Protein AF-A0AAN0ILG2-F1 (afdb_monomer)

pLDDT: mean 87.05, std 9.84, range [34.62, 95.88]

Solvent-accessible surface area (backbone atoms only — not comparable to full-atom values): 8616 Å² total; per-residue (Å²): 133,91,57,87,89,54,79,92,74,88,82,88,89,62,98,54,62,71,70,44,75,45,80,42,75,78,46,103,83,40,38,33,36,43,36,30,34,73,88,74,50,78,44,79,44,78,53,55,63,81,79,73,47,84,57,92,61,46,68,59,54,51,48,56,46,50,56,52,49,52,52,50,49,53,51,52,52,52,52,50,52,50,50,52,50,53,48,51,54,50,52,50,53,50,50,51,52,51,51,51,55,53,50,52,52,52,54,50,52,51,48,56,52,50,54,49,52,53,52,54,51,54,52,48,53,53,52,53,52,52,51,34,40,74,72,67,78,39,80,82,80,79,89,128

Mean predicted aligned error: 13.74 Å

Secondary structure (DSSP, 8-state):
---TTS-S------SSPEEEEEEEEEETTEEEEEEEETTSPEEEEEEPHHHHSPPTTHHHHHHHHHHHHHHHHHHHHHHHHHHHHHHHHHHHHHHHHHHHHHHHHHHHHHHHHHHHHHHHHHHHHHHHHHHHHHTTSS------

Radius of gyration: 45.45 Å; Cα contacts (8 Å, |Δi|>4): 76; chains: 1; bounding box: 81×40×115 Å

Structure (mmCIF, N/CA/C/O backbone):
data_AF-A0AAN0ILG2-F1
#
_entry.id   AF-A0AAN0ILG2-F1
#
loop_
_atom_site.group_PDB
_atom_site.id
_atom_site.type_symbol
_atom_site.label_atom_id
_atom_site.label_alt_id
_atom_site.label_comp_id
_atom_site.label_asym_id
_atom_site.label_entity_id
_atom_site.label_seq_id
_atom_site.pdbx_PDB_ins_code
_atom_site.Cartn_x
_atom_site.Cartn_y
_atom_site.Cartn_z
_atom_site.occupancy
_atom_site.B_iso_or_equiv
_atom_site.auth_seq_id
_atom_site.auth_comp_id
_atom_site.auth_asym_id
_atom_site.auth_atom_id
_atom_site.pdbx_PDB_model_num
ATOM 1 N N . MET A 1 1 ? -11.350 -0.992 -9.581 1.00 54.88 1 MET A N 1
ATOM 2 C CA . MET A 1 1 ? -10.191 -1.673 -8.971 1.00 54.88 1 MET A CA 1
ATOM 3 C C . MET A 1 1 ? -8.956 -1.146 -9.670 1.00 54.88 1 MET A C 1
ATOM 5 O O . MET A 1 1 ? -8.872 -1.306 -10.882 1.00 54.88 1 MET A O 1
ATOM 9 N N . ASP A 1 2 ? -8.090 -0.449 -8.941 1.00 70.50 2 ASP A N 1
ATOM 10 C CA . ASP A 1 2 ? -6.834 0.080 -9.474 1.00 70.50 2 ASP A CA 1
ATOM 11 C C . ASP A 1 2 ? -5.859 -1.067 -9.816 1.00 70.50 2 ASP A C 1
ATOM 13 O O . ASP A 1 2 ? -5.790 -2.067 -9.100 1.00 70.50 2 ASP A O 1
ATOM 17 N N . ARG A 1 3 ? -5.157 -0.946 -10.948 1.00 79.19 3 ARG A N 1
ATOM 18 C CA . ARG A 1 3 ? -4.185 -1.923 -11.473 1.00 79.19 3 ARG A CA 1
ATOM 19 C C . ARG A 1 3 ? -2.833 -1.276 -11.788 1.00 79.19 3 ARG A C 1
ATOM 21 O O . ARG A 1 3 ? -2.062 -1.843 -12.549 1.00 79.19 3 ARG A O 1
ATOM 28 N N . SER A 1 4 ? -2.540 -0.123 -11.191 1.00 79.50 4 SER A N 1
ATOM 29 C CA . SER A 1 4 ? -1.262 0.597 -11.305 1.00 79.50 4 SER A CA 1
ATOM 30 C C . SER A 1 4 ? -0.014 -0.269 -11.047 1.00 79.50 4 SER A C 1
ATOM 32 O O . SER A 1 4 ? 1.036 -0.022 -11.626 1.00 79.50 4 SER A O 1
ATOM 34 N N . HIS A 1 5 ? -0.133 -1.318 -10.228 1.00 83.56 5 HIS A N 1
ATOM 35 C CA . HIS A 1 5 ? 0.940 -2.270 -9.910 1.00 83.56 5 HIS A CA 1
ATOM 36 C C . HIS A 1 5 ? 1.191 -3.343 -10.988 1.00 83.56 5 HIS A C 1
ATOM 38 O O . HIS A 1 5 ? 2.160 -4.095 -10.893 1.00 83.56 5 HIS A O 1
ATOM 44 N N . VAL A 1 6 ? 0.299 -3.480 -11.970 1.00 89.31 6 VAL A N 1
ATOM 45 C CA . VAL A 1 6 ? 0.390 -4.509 -13.013 1.00 89.31 6 VAL A CA 1
ATOM 46 C C . VAL A 1 6 ? 1.248 -3.975 -14.164 1.00 89.31 6 VAL A C 1
ATOM 48 O O . VAL A 1 6 ? 1.061 -2.823 -14.560 1.00 89.31 6 VAL A O 1
ATOM 51 N N . PRO A 1 7 ? 2.162 -4.780 -14.744 1.00 88.19 7 PRO A N 1
ATOM 52 C CA . PRO A 1 7 ? 2.926 -4.341 -15.905 1.00 88.19 7 PRO A CA 1
ATOM 53 C C . PRO A 1 7 ? 1.990 -3.986 -17.063 1.00 88.19 7 PRO A C 1
ATOM 55 O O . PRO A 1 7 ? 1.079 -4.744 -17.398 1.00 88.19 7 PRO A O 1
ATOM 58 N N . SER A 1 8 ? 2.238 -2.842 -17.701 1.00 83.56 8 SER A N 1
ATOM 59 C CA . SER A 1 8 ? 1.482 -2.404 -18.880 1.00 83.56 8 SER A CA 1
ATOM 60 C C . SER A 1 8 ? 1.783 -3.265 -20.111 1.00 83.56 8 SER A C 1
ATOM 62 O O . SER A 1 8 ? 0.896 -3.505 -20.929 1.00 83.56 8 SER A O 1
ATOM 64 N N . LEU A 1 9 ? 3.020 -3.758 -20.222 1.00 87.94 9 LEU A N 1
ATOM 65 C CA . LEU A 1 9 ? 3.486 -4.653 -21.274 1.00 87.94 9 LEU A CA 1
ATOM 66 C C . LEU A 1 9 ? 4.486 -5.657 -20.694 1.00 87.94 9 LEU A C 1
ATOM 68 O O . LEU A 1 9 ? 5.414 -5.279 -19.981 1.00 87.94 9 LEU A O 1
ATOM 72 N N . ALA A 1 10 ? 4.318 -6.929 -21.042 1.00 91.50 10 ALA A N 1
ATOM 73 C CA . ALA A 1 10 ? 5.274 -7.984 -20.740 1.00 91.50 10 ALA A CA 1
ATOM 74 C C . ALA A 1 10 ? 5.725 -8.638 -22.050 1.00 91.50 10 ALA A C 1
ATOM 76 O O . ALA A 1 10 ? 4.896 -9.094 -22.838 1.00 91.50 10 ALA A O 1
ATOM 77 N N . GLN A 1 11 ? 7.037 -8.681 -22.279 1.00 90.50 11 GLN A N 1
ATOM 78 C CA . GLN A 1 11 ? 7.643 -9.310 -23.447 1.00 90.50 11 GLN A CA 1
ATOM 79 C C . GLN A 1 11 ? 8.813 -10.187 -23.005 1.00 90.50 11 GLN A C 1
ATOM 81 O O . GLN A 1 11 ? 9.695 -9.740 -22.275 1.00 90.50 11 GLN A O 1
ATOM 86 N N . ASN A 1 12 ? 8.834 -11.428 -23.488 1.00 92.44 12 ASN A N 1
ATOM 87 C CA . ASN A 1 12 ? 9.961 -12.332 -23.291 1.00 92.44 12 ASN A CA 1
ATOM 88 C C . ASN A 1 12 ? 11.029 -12.060 -24.355 1.00 92.44 12 ASN A C 1
ATOM 90 O O 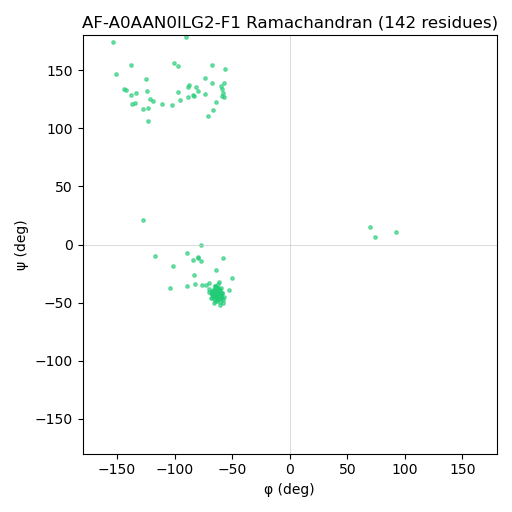. ASN A 1 12 ? 10.722 -12.028 -25.546 1.00 92.44 12 ASN A O 1
ATOM 94 N N . ILE A 1 13 ? 12.273 -11.865 -23.916 1.00 91.12 13 ILE A N 1
ATOM 95 C CA . ILE A 1 13 ? 13.415 -11.527 -24.785 1.00 91.12 13 ILE A CA 1
ATOM 96 C C . ILE A 1 13 ? 14.324 -12.743 -25.005 1.00 91.12 13 ILE A C 1
ATOM 98 O O . ILE A 1 13 ? 14.820 -12.952 -26.107 1.00 91.12 13 ILE A O 1
ATOM 102 N N . SER A 1 14 ? 14.513 -13.561 -23.970 1.00 91.75 14 SER A N 1
ATOM 103 C CA . SER A 1 14 ? 15.307 -14.789 -24.010 1.00 91.75 14 SER A CA 1
ATOM 104 C C . SER A 1 14 ? 14.583 -15.897 -23.248 1.00 91.75 14 SER A C 1
ATOM 106 O O . SER A 1 14 ? 13.771 -15.623 -22.362 1.00 91.75 14 SER A O 1
ATOM 108 N N . SER A 1 15 ? 14.864 -17.153 -23.597 1.00 92.44 15 SER A N 1
ATOM 109 C CA . SER A 1 15 ? 14.443 -18.322 -22.815 1.00 92.44 15 SER A CA 1
ATOM 110 C C . SER A 1 15 ? 15.311 -18.538 -21.573 1.00 92.44 15 SER A C 1
ATOM 112 O O . SER A 1 15 ? 14.949 -19.328 -20.704 1.00 92.44 15 SER A O 1
ATOM 114 N N . LEU A 1 16 ? 16.469 -17.876 -21.510 1.00 94.12 16 LEU A N 1
ATOM 115 C CA . LEU A 1 16 ? 17.398 -17.924 -20.388 1.00 94.12 16 LEU A CA 1
ATOM 116 C C . LEU A 1 16 ? 17.252 -16.679 -19.500 1.00 94.12 16 LEU A C 1
ATOM 118 O O . LEU A 1 16 ? 16.803 -15.633 -19.978 1.00 94.12 16 LEU A O 1
ATOM 122 N N . PRO A 1 17 ? 17.644 -16.761 -18.215 1.00 94.75 17 PRO A N 1
ATOM 123 C CA . PRO A 1 17 ? 17.649 -15.607 -17.326 1.00 94.75 17 PRO A CA 1
ATOM 124 C C . PRO A 1 17 ? 18.512 -14.467 -17.871 1.00 94.75 17 PRO A C 1
ATOM 126 O O . PRO A 1 17 ? 19.615 -14.690 -18.375 1.00 94.75 17 PRO A O 1
ATOM 129 N N . LEU A 1 18 ? 18.018 -13.237 -17.731 1.00 94.62 18 LEU A N 1
ATOM 130 C CA . LEU A 1 18 ? 18.777 -12.040 -18.078 1.00 94.62 18 LEU A CA 1
ATOM 131 C C . LEU A 1 18 ? 19.768 -11.708 -16.959 1.00 94.62 18 LEU A C 1
ATOM 133 O O . LEU A 1 18 ? 19.404 -11.688 -15.784 1.00 94.62 18 LEU A O 1
ATOM 137 N N . SER A 1 19 ? 21.017 -11.451 -17.334 1.00 94.75 19 SER A N 1
ATOM 138 C CA . SER A 1 19 ? 22.095 -11.053 -16.427 1.00 94.75 19 SER A CA 1
ATOM 139 C C . SER A 1 19 ? 22.167 -9.535 -16.260 1.00 94.75 19 SER A C 1
ATOM 141 O O . SER A 1 19 ? 22.443 -9.047 -15.164 1.00 94.75 19 SER A O 1
ATOM 143 N N . TYR A 1 20 ? 21.896 -8.777 -17.327 1.00 93.62 20 TYR A N 1
ATOM 144 C CA . TYR A 1 20 ? 21.973 -7.319 -17.306 1.00 93.62 20 TYR A CA 1
ATOM 145 C C . TYR A 1 20 ? 21.006 -6.680 -18.301 1.00 93.62 20 TYR A C 1
ATOM 147 O O . TYR A 1 20 ? 20.758 -7.238 -19.369 1.00 93.62 20 TYR A O 1
ATOM 155 N N . ILE A 1 21 ? 20.467 -5.507 -17.963 1.00 94.94 21 ILE A N 1
ATOM 156 C CA . ILE A 1 21 ? 19.547 -4.740 -18.812 1.00 94.94 21 ILE A CA 1
ATOM 157 C C . ILE A 1 21 ? 19.936 -3.263 -18.738 1.00 94.94 21 ILE A C 1
ATOM 159 O O . ILE A 1 21 ? 20.049 -2.712 -17.644 1.00 94.94 21 ILE A O 1
ATOM 163 N N . VAL A 1 22 ? 20.117 -2.618 -19.892 1.00 94.56 22 VAL A N 1
ATOM 164 C CA . VAL A 1 22 ? 20.482 -1.198 -19.996 1.00 94.56 22 VAL A CA 1
ATOM 165 C C . VAL A 1 22 ? 19.672 -0.510 -21.090 1.00 94.56 22 VAL A C 1
ATOM 167 O O . VAL A 1 22 ? 19.790 -0.889 -22.259 1.00 94.56 22 VAL A O 1
ATOM 170 N N . PRO A 1 23 ? 18.893 0.531 -20.758 1.00 92.69 23 PRO A N 1
ATOM 171 C CA . PRO A 1 23 ? 18.370 1.444 -21.760 1.00 92.69 23 PRO A CA 1
ATOM 172 C C . PRO A 1 23 ? 19.500 2.348 -22.278 1.00 92.69 23 PRO A C 1
ATOM 174 O O . PRO A 1 23 ? 20.232 2.961 -21.502 1.00 92.69 23 PRO A O 1
ATOM 177 N N . TRP A 1 24 ? 19.637 2.442 -23.596 1.00 91.62 24 TRP A N 1
ATOM 178 C CA . TRP A 1 24 ? 20.636 3.255 -24.278 1.00 91.62 24 TRP A CA 1
ATOM 179 C C . TRP A 1 24 ? 19.960 4.245 -25.238 1.00 91.62 24 TRP A C 1
ATOM 181 O O . TRP A 1 24 ? 19.459 3.836 -26.292 1.00 91.62 24 TRP A O 1
ATOM 191 N N . PRO A 1 25 ? 19.915 5.549 -24.910 1.00 90.69 25 PRO A N 1
ATOM 192 C CA . PRO A 1 25 ? 19.361 6.550 -25.811 1.00 90.69 25 PRO A CA 1
ATOM 193 C C . PRO A 1 25 ? 20.314 6.742 -26.994 1.00 90.69 25 PRO A C 1
ATOM 195 O O . PRO A 1 25 ? 21.414 7.271 -26.846 1.00 90.69 25 PRO A O 1
ATOM 198 N N . LEU A 1 26 ? 19.898 6.299 -28.179 1.00 89.12 26 LEU A N 1
ATOM 199 C CA . LEU A 1 26 ? 20.687 6.463 -29.400 1.00 89.12 26 LEU A CA 1
ATOM 200 C C . LEU A 1 26 ? 20.485 7.860 -30.002 1.00 89.12 26 LEU A C 1
ATOM 202 O O . LEU A 1 26 ? 21.409 8.442 -30.566 1.00 89.12 26 LEU A O 1
ATOM 206 N N . SER A 1 27 ? 19.276 8.410 -29.877 1.00 87.31 27 SER A N 1
ATOM 207 C CA . SER A 1 27 ? 18.937 9.775 -30.285 1.00 87.31 27 SER A CA 1
ATOM 208 C C . SER A 1 27 ? 17.760 10.311 -29.464 1.00 87.31 27 SER A C 1
ATOM 210 O O . SER A 1 27 ? 17.099 9.554 -28.759 1.00 87.31 27 SER A O 1
ATOM 212 N N . ASN A 1 28 ? 17.410 11.593 -29.632 1.00 81.19 28 ASN A N 1
ATOM 213 C CA . ASN A 1 28 ? 16.187 12.173 -29.048 1.00 81.19 28 ASN A CA 1
ATOM 214 C C . ASN A 1 28 ? 14.898 11.462 -29.489 1.00 81.19 28 ASN A C 1
ATOM 216 O O . ASN A 1 28 ? 13.830 11.753 -28.960 1.00 81.19 28 ASN A O 1
ATOM 220 N N . ARG A 1 29 ? 14.973 10.588 -30.501 1.00 83.00 29 ARG A N 1
ATOM 221 C CA . ARG A 1 29 ? 13.822 9.870 -31.036 1.00 83.00 29 ARG A CA 1
ATOM 222 C C . ARG A 1 29 ? 13.875 8.357 -30.890 1.00 83.00 29 ARG A C 1
ATOM 224 O O . ARG A 1 29 ? 12.875 7.705 -31.170 1.00 83.00 29 ARG A O 1
ATOM 231 N N . GLN A 1 30 ? 15.019 7.812 -30.495 1.00 89.12 30 GLN A N 1
ATOM 232 C CA . GLN A 1 30 ? 15.248 6.375 -30.476 1.00 89.12 30 GLN A CA 1
ATOM 233 C C . GLN A 1 30 ? 15.905 5.971 -29.170 1.00 89.12 30 GLN A C 1
ATOM 235 O O . GLN A 1 30 ? 17.008 6.417 -28.841 1.00 89.12 30 GLN A O 1
ATOM 240 N N . LEU A 1 31 ? 15.222 5.082 -28.465 1.00 92.81 31 LEU A N 1
ATOM 241 C CA . LEU A 1 31 ? 15.714 4.437 -27.268 1.00 92.81 31 LEU A CA 1
ATOM 242 C C . LEU A 1 31 ? 15.944 2.965 -27.591 1.00 92.81 31 LEU A C 1
ATOM 244 O O . LEU A 1 31 ? 15.024 2.262 -28.002 1.00 92.81 31 LEU A O 1
ATOM 248 N N . MET A 1 32 ? 17.180 2.513 -27.428 1.00 93.88 32 MET A N 1
ATOM 249 C CA . MET A 1 32 ? 17.540 1.107 -27.559 1.00 93.88 32 MET A CA 1
ATOM 250 C C . MET A 1 32 ? 17.573 0.464 -26.173 1.00 93.88 32 MET A C 1
ATOM 252 O O . MET A 1 32 ? 17.818 1.131 -25.173 1.00 93.88 32 MET A O 1
ATOM 256 N N . LEU A 1 33 ? 17.346 -0.838 -26.106 1.00 93.75 33 LEU A N 1
ATOM 257 C CA . LEU A 1 33 ? 17.460 -1.646 -24.903 1.00 93.75 33 LEU A CA 1
ATOM 258 C C . LEU A 1 33 ? 18.452 -2.767 -25.174 1.00 93.75 33 LEU A C 1
ATOM 260 O O . LEU A 1 33 ? 18.217 -3.613 -26.035 1.00 93.75 33 LEU A O 1
ATOM 264 N N . ALA A 1 34 ? 19.551 -2.768 -24.432 1.00 95.38 34 ALA A N 1
ATOM 265 C CA . ALA A 1 34 ? 20.511 -3.856 -24.420 1.00 95.38 34 ALA A CA 1
ATOM 266 C C . ALA A 1 34 ? 20.184 -4.801 -23.256 1.00 95.38 34 ALA A C 1
ATOM 268 O O . ALA A 1 34 ? 20.116 -4.361 -22.109 1.00 95.38 34 ALA A O 1
ATOM 269 N N . ALA A 1 35 ? 19.989 -6.087 -23.536 1.00 95.44 35 ALA A N 1
ATOM 270 C CA . ALA A 1 35 ? 19.738 -7.124 -22.542 1.00 95.44 35 ALA A CA 1
ATOM 271 C C . ALA A 1 35 ? 20.716 -8.289 -22.740 1.00 95.44 35 ALA A C 1
ATOM 273 O O . ALA A 1 35 ? 20.714 -8.938 -23.783 1.00 95.44 35 ALA A O 1
ATOM 274 N N . GLY A 1 36 ? 21.568 -8.540 -21.750 1.00 95.88 36 GLY A N 1
ATOM 275 C CA . GLY A 1 36 ? 22.469 -9.690 -21.724 1.00 95.88 36 GLY A CA 1
ATOM 276 C C . GLY A 1 36 ? 21.789 -10.889 -21.075 1.00 95.88 36 GLY A C 1
ATOM 277 O O . GLY A 1 36 ? 21.149 -10.737 -20.034 1.00 95.88 36 GLY A O 1
ATOM 278 N N . ASP A 1 37 ? 21.922 -12.074 -21.664 1.00 95.56 37 ASP A N 1
ATOM 279 C CA . ASP A 1 37 ? 21.466 -13.326 -21.056 1.00 95.56 37 ASP A CA 1
ATOM 280 C C . ASP A 1 37 ? 22.566 -13.988 -20.196 1.00 95.56 37 ASP A C 1
ATOM 282 O O . ASP A 1 37 ? 23.678 -13.471 -20.048 1.00 95.56 37 ASP A O 1
ATOM 286 N N . SER A 1 38 ? 22.249 -15.127 -19.577 1.00 95.19 38 SER A N 1
ATOM 287 C CA . SER A 1 38 ? 23.204 -15.926 -18.798 1.00 95.19 38 SER A CA 1
ATOM 288 C C . SER A 1 38 ? 24.122 -16.815 -19.649 1.00 95.19 38 SER A C 1
ATOM 290 O O . SER A 1 38 ? 25.057 -17.402 -19.110 1.00 95.19 38 SER A O 1
ATOM 292 N N . ALA A 1 39 ? 23.850 -16.962 -20.949 1.00 92.44 39 ALA A N 1
ATOM 293 C CA . ALA A 1 39 ? 24.691 -17.708 -21.889 1.00 92.44 39 ALA A CA 1
ATOM 294 C C . ALA A 1 39 ? 25.772 -16.832 -22.549 1.00 92.44 39 ALA A C 1
ATOM 296 O O . ALA A 1 39 ? 26.651 -17.361 -23.227 1.00 92.44 39 ALA A O 1
ATOM 297 N N . GLY A 1 40 ? 25.736 -15.514 -22.330 1.00 91.12 40 GLY A N 1
ATOM 298 C CA . GLY A 1 40 ? 26.660 -14.549 -22.926 1.00 91.12 40 GLY A CA 1
ATOM 299 C C . GLY A 1 40 ? 26.161 -13.933 -24.238 1.00 91.12 40 GLY A C 1
ATOM 300 O O . GLY A 1 40 ? 26.931 -13.260 -24.921 1.00 91.12 40 GLY A O 1
ATOM 301 N N . THR A 1 41 ? 24.893 -14.135 -24.598 1.00 94.12 41 THR A N 1
ATOM 302 C CA . THR A 1 41 ? 24.239 -13.489 -25.740 1.00 94.12 41 THR A CA 1
ATOM 303 C C . THR A 1 41 ? 23.786 -12.083 -25.364 1.00 94.12 41 THR A C 1
ATOM 305 O O . THR A 1 41 ? 23.176 -11.865 -24.315 1.00 94.12 41 THR A O 1
ATOM 308 N N . LEU A 1 42 ? 24.036 -11.124 -26.256 1.00 94.38 42 LEU A N 1
ATOM 309 C CA . LEU A 1 42 ? 23.531 -9.760 -26.145 1.00 94.38 42 LEU A CA 1
ATOM 310 C C . LEU A 1 42 ? 22.336 -9.562 -27.083 1.00 94.38 42 LEU A C 1
ATOM 312 O O . LEU A 1 42 ? 22.470 -9.666 -28.302 1.00 94.38 42 LEU A O 1
ATOM 316 N N . HIS A 1 43 ? 21.182 -9.225 -26.517 1.00 94.44 43 HIS A N 1
ATOM 317 C CA . HIS A 1 43 ? 19.979 -8.840 -27.246 1.00 94.44 43 HIS A CA 1
ATOM 318 C C . HIS A 1 43 ? 19.873 -7.314 -27.312 1.00 94.44 43 HIS A C 1
ATOM 320 O O . HIS A 1 43 ? 19.992 -6.641 -26.290 1.00 94.44 43 HIS A O 1
ATOM 326 N N . ILE A 1 44 ? 19.629 -6.765 -28.504 1.00 94.56 44 ILE A N 1
ATOM 327 C CA . ILE A 1 44 ? 19.410 -5.328 -28.719 1.00 94.56 44 ILE A CA 1
ATOM 328 C C . ILE A 1 44 ? 18.008 -5.142 -29.294 1.00 94.56 44 ILE A C 1
ATOM 330 O O . ILE A 1 44 ? 17.674 -5.735 -30.319 1.00 94.56 44 ILE A O 1
ATOM 334 N N . LEU A 1 45 ? 17.191 -4.336 -28.623 1.00 93.06 45 LEU A N 1
ATOM 335 C CA . LEU A 1 45 ? 15.796 -4.076 -28.977 1.00 93.06 45 LEU A CA 1
ATOM 336 C C . LEU A 1 45 ? 15.577 -2.572 -29.135 1.00 93.06 45 LEU A C 1
ATOM 338 O O . LEU A 1 45 ? 16.105 -1.790 -28.350 1.00 93.06 45 LEU A O 1
ATOM 342 N N . GLU A 1 46 ? 14.764 -2.163 -30.103 1.00 92.12 46 GLU A N 1
ATOM 343 C CA . GLU A 1 46 ? 14.290 -0.779 -30.197 1.00 92.12 46 GLU A CA 1
ATOM 344 C C . GLU A 1 46 ? 13.004 -0.629 -29.378 1.00 92.12 46 GLU A C 1
ATOM 346 O O . GLU A 1 46 ? 12.054 -1.398 -29.547 1.00 92.12 46 GLU A O 1
ATOM 351 N N . ILE A 1 47 ? 12.970 0.351 -28.473 1.00 91.06 47 ILE A N 1
ATOM 352 C CA . ILE A 1 47 ? 11.785 0.647 -27.671 1.00 91.06 47 ILE A CA 1
ATOM 353 C C . ILE A 1 47 ? 10.837 1.533 -28.496 1.00 91.06 47 ILE A C 1
ATOM 355 O O . ILE A 1 47 ? 11.250 2.589 -28.981 1.00 91.06 47 ILE A O 1
ATOM 359 N N . PRO A 1 48 ? 9.547 1.163 -28.624 1.00 87.62 48 PRO A N 1
ATOM 360 C CA . PRO A 1 48 ? 8.554 1.991 -29.297 1.00 87.62 48 PRO A CA 1
ATOM 361 C C . PRO A 1 48 ? 8.448 3.401 -28.707 1.00 87.62 48 PRO A C 1
ATOM 363 O O . PRO A 1 48 ? 8.601 3.617 -27.499 1.00 87.62 48 PRO A O 1
ATOM 366 N N . TRP A 1 49 ? 8.074 4.363 -29.554 1.00 83.00 49 TRP A N 1
ATOM 367 C CA . TRP A 1 49 ? 7.904 5.764 -29.154 1.00 83.00 49 TRP A CA 1
ATOM 368 C C . TRP A 1 49 ? 6.970 5.939 -27.949 1.00 83.00 49 TRP A C 1
ATOM 370 O O . TRP A 1 49 ? 7.252 6.740 -27.062 1.00 83.00 49 TRP A O 1
ATOM 380 N N . SER A 1 50 ? 5.890 5.152 -27.898 1.00 82.56 50 SER A N 1
ATOM 381 C CA . SER A 1 50 ? 4.863 5.197 -26.850 1.00 82.56 50 SER A CA 1
ATOM 382 C C . SER A 1 50 ? 5.365 4.822 -25.457 1.00 82.56 50 SER A C 1
ATOM 384 O O . SER A 1 50 ? 4.718 5.173 -24.482 1.00 82.56 50 SER A O 1
ATOM 386 N N . LEU A 1 51 ? 6.474 4.082 -25.362 1.00 81.56 51 LEU A N 1
ATOM 387 C CA . LEU A 1 51 ? 7.114 3.726 -24.091 1.00 81.56 51 LEU A CA 1
ATOM 388 C C . LEU A 1 51 ? 8.334 4.604 -23.794 1.00 81.56 51 LEU A C 1
ATOM 390 O O . LEU A 1 51 ? 8.780 4.673 -22.654 1.00 81.56 51 LEU A O 1
ATOM 394 N N . SER A 1 52 ? 8.881 5.265 -24.817 1.00 81.56 52 SER A N 1
ATOM 395 C CA . SER A 1 52 ? 10.050 6.140 -24.678 1.00 81.56 52 SER A CA 1
ATOM 396 C C . SER A 1 52 ? 9.682 7.545 -24.197 1.00 81.56 52 SER A C 1
ATOM 398 O O . SER A 1 52 ? 10.517 8.225 -23.608 1.00 81.56 52 SER A O 1
ATOM 400 N N . HIS A 1 53 ? 8.455 7.998 -24.465 1.00 80.81 53 HIS A N 1
ATOM 401 C CA . HIS A 1 53 ? 7.996 9.340 -24.123 1.00 80.81 53 HIS A CA 1
ATOM 402 C C . HIS A 1 53 ? 6.743 9.274 -23.266 1.00 80.81 53 HIS A C 1
ATOM 404 O O . HIS A 1 53 ? 5.780 8.596 -23.623 1.00 80.81 53 HIS A O 1
ATOM 410 N N . ALA A 1 54 ? 6.752 10.041 -22.176 1.00 80.50 54 ALA A N 1
ATOM 411 C CA . ALA A 1 54 ? 5.573 10.227 -21.352 1.00 80.50 54 ALA A CA 1
ATOM 412 C C . ALA A 1 54 ? 4.440 10.833 -22.190 1.00 80.50 54 ALA A C 1
ATOM 414 O O . ALA A 1 54 ? 4.643 11.770 -22.973 1.00 80.50 54 ALA A O 1
ATOM 415 N N . SER A 1 55 ? 3.237 10.301 -22.010 1.00 79.44 55 SER A N 1
ATOM 416 C CA . SER A 1 55 ? 2.042 10.887 -22.604 1.00 79.44 55 SER A CA 1
ATOM 417 C C . SER A 1 55 ? 1.738 12.250 -21.972 1.00 79.44 55 SER A C 1
ATOM 419 O O . SER A 1 55 ? 2.129 12.548 -20.837 1.00 79.44 55 SER A O 1
ATOM 421 N N . SER A 1 56 ? 1.046 13.123 -22.709 1.00 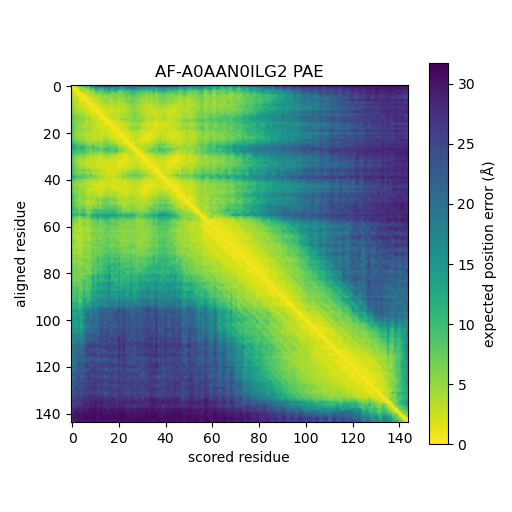79.06 56 SER A N 1
ATOM 422 C CA . SER A 1 56 ? 0.636 14.420 -22.168 1.00 79.06 56 SER A CA 1
ATOM 423 C C . SER A 1 56 ? -0.196 14.210 -20.898 1.00 79.06 56 SER A C 1
ATOM 425 O O . SER A 1 56 ? -1.185 13.483 -20.920 1.00 79.06 56 SER A O 1
ATOM 427 N N . ASN A 1 57 ? 0.196 14.875 -19.808 1.00 83.50 57 ASN A N 1
ATOM 428 C CA . ASN A 1 57 ? -0.412 14.796 -18.472 1.00 83.50 57 ASN A CA 1
ATOM 429 C C . ASN A 1 57 ? -0.140 13.515 -17.664 1.00 83.50 57 ASN A C 1
ATOM 431 O O . ASN A 1 57 ? -0.685 13.395 -16.571 1.00 83.50 57 ASN A O 1
ATOM 435 N N . GLU A 1 58 ? 0.712 12.593 -18.119 1.00 85.38 58 GLU A N 1
ATOM 436 C CA . GLU A 1 58 ? 1.023 11.369 -17.359 1.00 85.38 58 GLU A CA 1
ATOM 437 C C . GLU A 1 58 ? 1.568 11.672 -15.961 1.00 85.38 58 GLU A C 1
ATOM 439 O O . GLU A 1 58 ? 1.095 11.116 -14.971 1.00 85.38 58 GLU A O 1
ATOM 444 N N . LEU A 1 59 ? 2.498 12.628 -15.876 1.00 87.69 59 LEU A N 1
ATOM 445 C CA . LEU A 1 59 ? 3.080 13.068 -14.612 1.00 87.69 59 LEU A CA 1
ATOM 446 C C . LEU A 1 59 ? 2.013 13.628 -13.661 1.00 87.69 59 LEU A C 1
ATOM 448 O O . LEU A 1 59 ? 1.957 13.232 -12.503 1.00 87.69 59 LEU A O 1
ATOM 452 N N . LEU A 1 60 ? 1.129 14.490 -14.171 1.00 90.62 60 LEU A N 1
ATOM 453 C CA . LEU A 1 60 ? 0.047 15.099 -13.393 1.00 90.62 60 LEU A CA 1
ATOM 454 C C . LEU A 1 60 ? -0.954 14.044 -12.895 1.00 90.62 60 LEU A C 1
ATOM 456 O O . LEU A 1 60 ? -1.422 14.097 -11.759 1.00 90.62 60 LEU A O 1
ATOM 460 N N . ILE A 1 61 ? -1.299 13.076 -13.750 1.00 88.50 61 ILE A N 1
ATOM 461 C CA . ILE A 1 61 ? -2.202 11.975 -13.397 1.00 88.50 61 ILE A CA 1
ATOM 462 C C . ILE A 1 61 ? -1.576 11.119 -12.295 1.00 88.50 61 ILE A C 1
ATOM 464 O O . ILE A 1 61 ? -2.274 10.749 -11.350 1.00 88.50 61 ILE A O 1
ATOM 468 N N . MET A 1 62 ? -0.278 10.832 -12.406 1.00 88.25 62 MET A N 1
ATOM 469 C CA . MET A 1 62 ? 0.465 10.043 -11.429 1.00 88.25 62 MET A CA 1
ATOM 470 C C . MET A 1 62 ? 0.585 10.771 -10.083 1.00 88.25 62 MET A C 1
ATOM 472 O O . MET A 1 62 ? 0.326 10.183 -9.038 1.00 88.25 62 MET A O 1
ATOM 476 N N . GLU A 1 63 ? 0.891 12.065 -10.097 1.00 91.88 63 GLU A N 1
ATOM 477 C CA . GLU A 1 63 ? 0.938 12.900 -8.893 1.00 91.88 63 GLU A CA 1
ATOM 478 C C . GLU A 1 63 ? -0.431 12.952 -8.197 1.00 91.88 63 GLU A C 1
ATOM 480 O O . GLU A 1 63 ? -0.558 12.614 -7.021 1.00 91.88 63 GLU A O 1
ATOM 485 N N . SER A 1 64 ? -1.499 13.228 -8.953 1.00 91.31 64 SER A N 1
ATOM 486 C CA . SER A 1 64 ? -2.872 13.206 -8.435 1.00 91.31 64 SER A CA 1
ATOM 487 C C . SER A 1 64 ? -3.291 11.826 -7.910 1.00 91.31 64 SER A C 1
ATOM 489 O O . SER A 1 64 ? -4.116 11.712 -6.996 1.00 91.31 64 SER A O 1
ATOM 491 N N . PHE A 1 65 ? -2.777 10.750 -8.504 1.00 90.69 65 PHE A N 1
ATOM 492 C CA . PHE A 1 65 ? -2.981 9.398 -8.004 1.00 90.69 65 PHE A CA 1
ATOM 493 C C . PHE A 1 65 ? -2.312 9.207 -6.638 1.00 90.69 65 PHE A C 1
ATOM 495 O O . PHE A 1 65 ? -3.003 8.810 -5.699 1.00 90.69 65 PHE A O 1
ATOM 502 N N . PHE A 1 66 ? -1.034 9.564 -6.499 1.00 91.44 66 PHE A N 1
ATOM 503 C CA . PHE A 1 66 ? -0.326 9.466 -5.223 1.00 91.44 66 PHE A CA 1
ATOM 504 C C . PHE A 1 66 ? -0.983 10.310 -4.130 1.00 91.44 66 PHE A C 1
ATOM 506 O O . PHE A 1 66 ? -1.222 9.800 -3.038 1.00 91.44 66 PHE A O 1
ATOM 513 N N . ASP A 1 67 ? -1.385 11.544 -4.432 1.00 94.38 67 ASP A N 1
ATOM 514 C CA . ASP A 1 67 ? -2.078 12.412 -3.474 1.00 94.38 67 ASP A CA 1
ATOM 515 C C . ASP A 1 67 ? -3.383 11.800 -2.955 1.00 94.38 67 ASP A C 1
ATOM 517 O O . ASP A 1 67 ? -3.717 11.904 -1.770 1.00 94.38 67 ASP A O 1
ATOM 521 N N . ARG A 1 68 ? -4.159 11.170 -3.845 1.00 92.12 68 ARG A N 1
ATOM 522 C CA . ARG A 1 68 ? -5.393 10.473 -3.457 1.00 92.12 68 ARG A CA 1
ATOM 523 C C . ARG A 1 68 ? -5.092 9.258 -2.597 1.00 92.12 68 ARG A C 1
ATOM 525 O O . ARG A 1 68 ? -5.829 9.011 -1.645 1.00 92.12 68 ARG A O 1
ATOM 532 N N . GLU A 1 69 ? -4.035 8.524 -2.918 1.00 91.44 69 GLU A N 1
ATOM 533 C CA . GLU A 1 69 ? -3.665 7.319 -2.187 1.00 91.44 69 GLU A CA 1
ATOM 534 C C . GLU A 1 69 ? -3.142 7.640 -0.782 1.00 91.44 69 GLU A C 1
ATOM 536 O O . GLU A 1 69 ? -3.578 7.011 0.180 1.00 91.44 69 GLU A O 1
ATOM 541 N N . VAL A 1 70 ? -2.325 8.687 -0.629 1.00 93.88 70 VAL A N 1
ATOM 542 C CA . VAL A 1 70 ? -1.889 9.192 0.685 1.00 93.88 70 VAL A CA 1
ATOM 543 C C . VAL A 1 70 ? -3.098 9.589 1.535 1.00 93.88 70 VAL A C 1
ATOM 545 O O . VAL A 1 70 ? -3.273 9.072 2.636 1.00 93.88 70 VAL A O 1
ATOM 548 N N . LYS A 1 71 ? -4.017 10.398 0.991 1.00 93.88 71 LYS A N 1
ATOM 549 C CA . LYS A 1 71 ? -5.250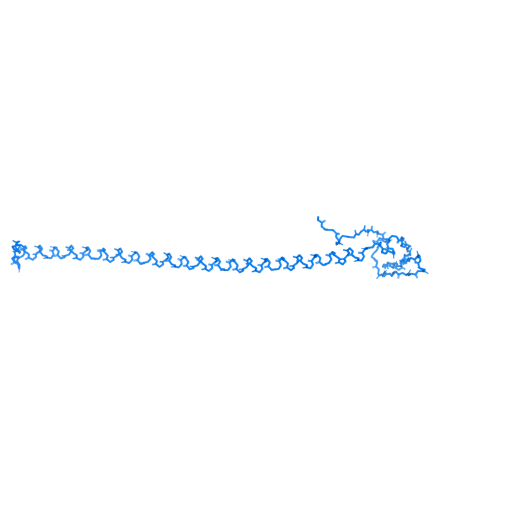 10.793 1.701 1.00 93.88 71 LYS A CA 1
ATOM 550 C C . LYS A 1 71 ? -6.121 9.596 2.084 1.00 93.88 71 LYS A C 1
ATOM 552 O O . LYS A 1 71 ? -6.749 9.593 3.143 1.00 93.88 71 LYS A O 1
ATOM 557 N N . ARG A 1 72 ? -6.194 8.580 1.220 1.00 92.50 72 ARG A N 1
ATOM 558 C CA . ARG A 1 72 ? -6.941 7.346 1.491 1.00 92.50 72 ARG A CA 1
ATOM 559 C C . ARG A 1 72 ? -6.324 6.587 2.662 1.00 92.50 72 ARG A C 1
ATOM 561 O O . ARG A 1 72 ? -7.068 6.111 3.518 1.00 92.50 72 ARG A O 1
ATOM 568 N N . LEU A 1 73 ? -4.998 6.475 2.700 1.00 92.12 73 LEU A N 1
ATOM 569 C CA . LEU A 1 73 ? -4.277 5.829 3.794 1.00 92.12 73 LEU A CA 1
ATOM 570 C C . LEU A 1 73 ? -4.467 6.583 5.111 1.00 92.12 73 LEU A C 1
ATOM 572 O O . LEU A 1 73 ? -4.799 5.945 6.108 1.00 92.12 73 LEU A O 1
ATOM 576 N N . ASP A 1 74 ? -4.374 7.913 5.101 1.00 94.44 74 ASP A N 1
ATOM 577 C CA . ASP A 1 74 ? -4.619 8.746 6.285 1.00 94.44 74 ASP A CA 1
ATOM 578 C C . ASP A 1 74 ? -6.042 8.555 6.823 1.00 94.44 74 ASP A C 1
ATOM 580 O O . ASP A 1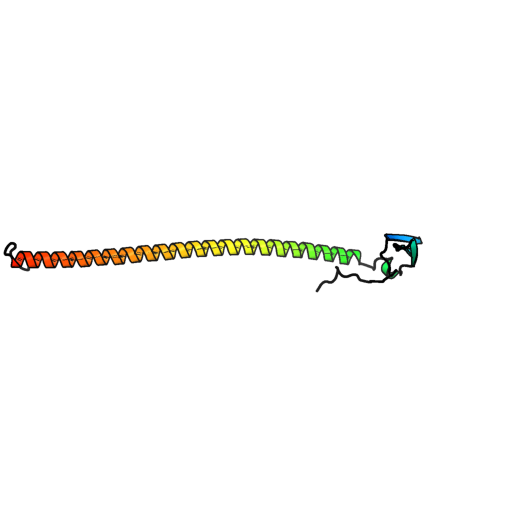 74 ? -6.242 8.324 8.016 1.00 94.44 74 ASP A O 1
ATOM 584 N N . PHE A 1 75 ? -7.043 8.561 5.936 1.00 93.81 75 PHE A N 1
ATOM 585 C CA . PHE A 1 75 ? -8.432 8.308 6.316 1.00 93.81 75 PHE A CA 1
ATOM 586 C C . PHE A 1 75 ? -8.627 6.914 6.923 1.00 93.81 75 PHE A C 1
ATOM 588 O O . PHE A 1 75 ? -9.337 6.764 7.918 1.00 93.81 75 PHE A O 1
ATOM 595 N N . VAL A 1 76 ? -8.021 5.880 6.333 1.00 94.00 76 VAL A N 1
ATOM 596 C CA . VAL A 1 76 ? -8.106 4.506 6.852 1.00 94.00 76 VAL A CA 1
ATOM 597 C C . VAL A 1 76 ? -7.412 4.396 8.209 1.00 94.00 76 VAL A C 1
ATOM 599 O O . VAL A 1 76 ? -7.964 3.771 9.112 1.00 94.00 76 VAL A O 1
ATOM 602 N N . SER A 1 77 ? -6.246 5.023 8.363 1.00 93.31 77 SER A N 1
ATOM 603 C CA . SER A 1 77 ? -5.491 5.062 9.615 1.00 93.31 77 SER A CA 1
ATOM 604 C C . SER A 1 77 ? -6.301 5.722 10.732 1.00 93.31 77 SER A C 1
ATOM 606 O O . SER A 1 77 ? -6.541 5.099 11.768 1.00 93.31 77 SER A O 1
ATOM 608 N N . GLU A 1 78 ? -6.839 6.924 10.496 1.00 93.25 78 GLU A N 1
ATOM 609 C CA . GLU A 1 78 ? -7.635 7.632 11.504 1.00 93.25 78 GLU A CA 1
ATOM 610 C C . GLU A 1 78 ? -8.935 6.885 11.820 1.00 93.25 78 GLU A C 1
ATOM 612 O O . GLU A 1 78 ? -9.320 6.754 12.981 1.00 93.25 78 GLU A O 1
ATOM 617 N N . ARG A 1 79 ? -9.596 6.314 10.804 1.00 93.69 79 ARG A N 1
ATOM 618 C CA . ARG A 1 79 ? -10.799 5.498 11.008 1.00 93.69 79 ARG A CA 1
ATOM 619 C C . ARG A 1 79 ? -10.513 4.264 11.861 1.00 93.69 79 ARG A C 1
ATOM 621 O O . ARG A 1 79 ? -11.352 3.892 12.679 1.00 93.69 79 ARG A O 1
ATOM 628 N N . ASN A 1 80 ? -9.371 3.613 11.665 1.00 91.81 80 ASN A N 1
ATOM 629 C CA . ASN A 1 80 ? -8.975 2.470 12.482 1.00 91.81 80 ASN A CA 1
ATOM 630 C C . ASN A 1 80 ? -8.677 2.905 13.919 1.00 91.81 80 ASN A C 1
ATOM 632 O O . ASN A 1 80 ? -9.185 2.277 14.843 1.00 91.81 80 ASN A O 1
ATOM 636 N N . ARG A 1 81 ? -7.981 4.032 14.104 1.00 93.00 81 ARG A N 1
ATOM 637 C CA . ARG A 1 81 ? -7.722 4.604 15.431 1.00 93.00 81 ARG A CA 1
ATOM 638 C C . ARG A 1 81 ? -9.013 4.916 16.189 1.00 93.00 81 ARG A C 1
ATOM 640 O O . ARG A 1 81 ? -9.155 4.545 17.349 1.00 93.00 81 ARG A O 1
ATOM 647 N N . MET A 1 82 ? -9.983 5.544 15.526 1.00 91.12 82 MET A N 1
ATOM 648 C CA . MET A 1 82 ? -11.283 5.859 16.128 1.00 91.12 82 MET A CA 1
ATOM 649 C C . MET A 1 82 ? -12.061 4.597 16.497 1.00 91.12 82 MET A C 1
ATOM 651 O O . MET A 1 82 ? -12.599 4.512 17.595 1.00 91.12 82 MET A O 1
ATOM 655 N N . ARG A 1 83 ? -12.050 3.577 15.632 1.00 91.25 83 ARG A N 1
ATOM 656 C CA . ARG A 1 83 ? -12.671 2.278 15.933 1.00 91.25 83 ARG A CA 1
ATOM 657 C C . ARG A 1 83 ? -12.030 1.579 17.126 1.00 91.25 83 ARG A C 1
ATOM 659 O O . ARG A 1 83 ? -12.739 0.935 17.889 1.00 91.25 83 ARG A O 1
ATOM 666 N N . GLU A 1 84 ? -10.715 1.677 17.285 1.00 90.62 84 GLU A N 1
ATOM 667 C CA . GLU A 1 84 ? -10.015 1.117 18.444 1.00 90.62 84 GLU A CA 1
ATOM 668 C C . GLU A 1 84 ? -10.405 1.836 19.738 1.00 90.62 84 GLU A C 1
ATOM 670 O O . GLU A 1 84 ? -10.681 1.178 20.740 1.00 90.62 84 GLU A O 1
ATOM 675 N N . ILE A 1 85 ? -10.504 3.169 19.703 1.00 91.50 85 ILE A N 1
ATOM 676 C CA . ILE A 1 85 ? -10.948 3.976 20.847 1.00 91.50 85 ILE A CA 1
ATOM 677 C C . ILE A 1 85 ? -12.408 3.664 21.200 1.00 91.50 85 ILE A C 1
ATOM 679 O O . ILE A 1 85 ? -12.712 3.400 22.361 1.00 91.50 85 ILE A O 1
ATOM 683 N N . GLU A 1 86 ? -13.307 3.648 20.213 1.00 89.06 86 GLU A N 1
ATOM 684 C CA . GLU A 1 86 ? -14.725 3.316 20.406 1.00 89.06 86 GLU A CA 1
ATOM 685 C C . GLU A 1 86 ? -14.903 1.904 20.960 1.00 89.06 86 GLU A C 1
ATOM 687 O O . GLU A 1 86 ? -15.690 1.697 21.883 1.00 89.06 86 GLU A O 1
ATOM 692 N N . LYS A 1 87 ? -14.148 0.934 20.431 1.00 91.62 87 LYS A N 1
ATOM 693 C CA . LYS A 1 87 ? -14.173 -0.443 20.922 1.00 91.62 87 LYS A CA 1
ATOM 694 C C . LYS A 1 87 ? -13.710 -0.511 22.373 1.00 91.62 87 LYS A C 1
ATOM 696 O O . LYS A 1 87 ? -14.398 -1.115 23.186 1.00 91.62 87 LYS A O 1
ATOM 701 N N . LYS A 1 88 ? -12.599 0.148 22.712 1.00 90.38 88 LYS A N 1
ATOM 702 C CA . LYS A 1 88 ? -12.085 0.172 24.085 1.00 90.38 88 LYS A CA 1
ATOM 703 C C . LYS A 1 88 ? -13.083 0.813 25.054 1.00 90.38 88 LYS A C 1
ATOM 705 O O . LYS A 1 88 ? -13.352 0.243 26.102 1.00 90.38 88 LYS A O 1
ATOM 710 N N . ALA A 1 89 ? -13.690 1.939 24.678 1.00 90.06 89 ALA A N 1
ATOM 711 C CA . ALA A 1 89 ? -14.705 2.602 25.496 1.00 90.06 89 ALA A CA 1
ATOM 712 C C . ALA A 1 89 ? -15.982 1.756 25.657 1.00 90.06 89 ALA A C 1
ATOM 714 O O . ALA A 1 89 ? -16.619 1.784 26.708 1.00 90.06 89 ALA A O 1
ATOM 715 N N . LEU A 1 90 ? -16.376 1.006 24.622 1.00 88.75 90 LEU A N 1
ATOM 716 C CA . LEU A 1 90 ? -17.504 0.081 24.700 1.00 88.75 90 LEU A CA 1
ATOM 717 C C . LEU A 1 90 ? -17.191 -1.110 25.612 1.00 88.75 90 LEU A C 1
ATOM 719 O O . LEU A 1 90 ? -18.052 -1.512 26.389 1.00 88.75 90 LEU A O 1
ATOM 723 N N . ASP A 1 91 ? -15.982 -1.659 25.517 1.00 89.38 91 ASP A N 1
ATOM 724 C CA . ASP A 1 91 ? -15.534 -2.775 26.349 1.00 89.38 91 ASP A CA 1
ATOM 725 C C . ASP A 1 91 ? -15.422 -2.343 27.826 1.00 89.38 91 ASP A C 1
ATOM 727 O O . ASP A 1 91 ? -15.892 -3.066 28.699 1.00 89.38 91 ASP A O 1
ATOM 731 N N . GLU A 1 92 ? -14.925 -1.133 28.114 1.00 87.50 92 GLU A N 1
ATOM 732 C CA . GLU A 1 92 ? -14.892 -0.552 29.469 1.00 87.50 92 GLU A CA 1
ATOM 733 C C . GLU A 1 92 ? -16.298 -0.329 30.046 1.00 87.50 92 GLU A C 1
ATOM 735 O O . GLU A 1 92 ? -16.556 -0.710 31.184 1.00 87.50 92 GLU A O 1
ATOM 740 N N . LYS A 1 93 ? -17.239 0.219 29.261 1.00 86.19 93 LYS A N 1
ATOM 741 C CA . LYS A 1 93 ? -18.639 0.387 29.699 1.00 86.19 93 LYS A CA 1
ATOM 742 C C . LYS A 1 93 ? -19.351 -0.938 29.946 1.00 86.19 93 LYS A C 1
ATOM 744 O O . LYS A 1 93 ? -20.206 -1.021 30.819 1.00 86.19 93 LYS A O 1
ATOM 749 N N . LYS A 1 94 ? -19.049 -1.962 29.145 1.00 87.25 94 LYS A N 1
ATOM 750 C CA . LYS A 1 94 ? -19.601 -3.306 29.349 1.00 87.25 94 LYS A CA 1
ATOM 751 C C . LYS A 1 94 ? -19.015 -3.965 30.588 1.00 87.25 94 LYS A C 1
ATOM 753 O O . LYS A 1 94 ? -19.756 -4.636 31.290 1.00 87.25 94 LYS A O 1
ATOM 758 N N . ALA A 1 95 ? -17.721 -3.772 30.845 1.00 85.88 95 ALA A N 1
ATOM 759 C CA . ALA A 1 95 ? -17.083 -4.263 32.058 1.00 85.88 95 ALA A CA 1
ATOM 760 C C . ALA A 1 95 ? -17.689 -3.597 33.299 1.00 85.88 95 ALA A C 1
ATOM 762 O O . ALA A 1 95 ? -18.131 -4.308 34.188 1.00 85.88 95 ALA A O 1
ATOM 763 N N . SER A 1 96 ? -17.827 -2.264 33.311 1.00 83.50 96 SER A N 1
ATOM 764 C CA . SER A 1 96 ? -18.445 -1.566 34.445 1.00 83.50 96 SER A CA 1
ATOM 765 C C . SER A 1 96 ? -19.904 -1.972 34.652 1.00 83.50 96 SER A C 1
ATOM 767 O O . SER A 1 96 ? -20.294 -2.251 35.772 1.00 83.50 96 SER A O 1
ATOM 769 N N . ALA A 1 97 ? -20.697 -2.081 33.579 1.00 85.25 97 ALA A N 1
ATOM 770 C CA . ALA A 1 97 ? -22.088 -2.525 33.690 1.00 85.25 97 ALA A CA 1
ATOM 771 C C . ALA A 1 97 ? -22.203 -3.969 34.206 1.00 85.25 97 ALA A C 1
ATOM 773 O O . ALA A 1 97 ? -23.115 -4.276 34.963 1.00 85.25 97 ALA A O 1
ATOM 774 N N . HIS A 1 98 ? -21.282 -4.852 33.812 1.00 82.94 98 HIS A N 1
ATOM 775 C CA . HIS A 1 98 ? -21.227 -6.212 34.341 1.00 82.94 98 HIS A CA 1
ATOM 776 C C . HIS A 1 98 ? -20.828 -6.226 35.823 1.00 82.94 98 HIS A C 1
ATOM 778 O O . HIS A 1 98 ? -21.383 -7.005 36.592 1.00 82.94 98 HIS A O 1
ATOM 784 N N . ASP A 1 99 ? -19.871 -5.390 36.229 1.00 81.94 99 ASP A N 1
ATOM 785 C CA . ASP A 1 99 ? -19.457 -5.272 37.629 1.00 81.94 99 ASP A CA 1
ATOM 786 C C . ASP A 1 99 ? -20.600 -4.720 38.502 1.00 81.94 99 ASP A C 1
ATOM 788 O O . ASP A 1 99 ? -20.867 -5.279 39.566 1.00 81.94 99 ASP A O 1
ATOM 792 N N . ASP A 1 100 ? -21.327 -3.706 38.016 1.00 82.44 100 ASP A N 1
ATOM 793 C CA . ASP A 1 100 ? -22.506 -3.135 38.680 1.00 82.44 100 ASP A CA 1
ATOM 794 C C . ASP A 1 100 ? -23.630 -4.188 38.822 1.00 82.44 100 ASP A C 1
ATOM 796 O O . ASP A 1 100 ? -24.170 -4.383 39.911 1.00 82.44 100 ASP A O 1
ATOM 800 N N . GLU A 1 101 ? -23.940 -4.943 37.756 1.00 80.38 101 GLU A N 1
ATOM 801 C CA . GLU A 1 101 ? -24.944 -6.022 37.796 1.00 80.38 101 GLU A CA 1
ATOM 802 C C . GLU A 1 101 ? -24.570 -7.154 38.772 1.00 80.38 101 GLU A C 1
ATOM 804 O O . GLU A 1 101 ? -25.447 -7.778 39.374 1.00 80.38 101 GLU A O 1
ATOM 809 N N . GLU A 1 102 ? -23.282 -7.466 38.921 1.00 79.62 102 GLU A N 1
ATOM 810 C CA . GLU A 1 102 ? -22.809 -8.485 39.863 1.00 79.62 102 GLU A CA 1
ATOM 811 C C . GLU A 1 102 ? -22.825 -7.993 41.319 1.00 79.62 102 GLU A C 1
ATOM 813 O O . GLU A 1 102 ? -23.110 -8.788 42.222 1.00 79.62 102 GLU A O 1
ATOM 818 N N . GLU A 1 103 ? -22.547 -6.710 41.574 1.00 80.69 103 GLU A N 1
ATOM 819 C CA . GLU A 1 103 ? -22.733 -6.117 42.906 1.00 80.69 103 GLU A CA 1
ATOM 820 C C . GLU A 1 103 ? -24.207 -6.077 43.311 1.00 80.69 103 GLU A C 1
ATOM 822 O O . GLU A 1 103 ? -24.536 -6.477 44.432 1.00 80.69 103 GLU A O 1
ATOM 827 N N . ASP A 1 104 ?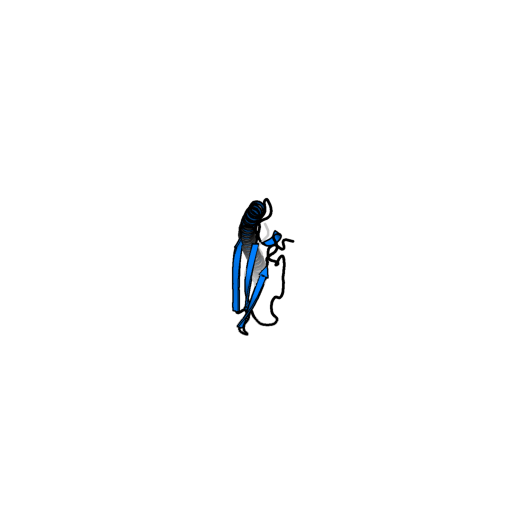 -25.099 -5.674 42.404 1.00 83.50 104 ASP A N 1
ATOM 828 C CA . ASP A 1 104 ? -26.536 -5.621 42.678 1.00 83.50 104 ASP A CA 1
ATOM 829 C C . ASP A 1 104 ? -27.083 -7.004 43.058 1.00 83.50 104 ASP A C 1
ATOM 831 O O . ASP A 1 104 ? -27.749 -7.140 44.087 1.00 83.50 104 ASP A O 1
ATOM 835 N N . LYS A 1 105 ? -26.710 -8.061 42.319 1.00 84.50 105 LYS A N 1
ATOM 836 C CA . LYS A 1 105 ? -27.091 -9.445 42.662 1.00 84.50 105 LYS A CA 1
ATOM 837 C C . LYS A 1 105 ? -26.581 -9.866 44.037 1.00 84.50 105 LYS A C 1
ATOM 839 O O . LYS A 1 105 ? -27.306 -10.515 44.785 1.00 84.50 105 LYS A O 1
ATOM 844 N N . LYS A 1 106 ? -25.334 -9.530 44.390 1.00 85.00 106 LYS A N 1
ATOM 845 C CA . LYS A 1 106 ? -24.780 -9.873 45.712 1.00 85.00 106 LYS A CA 1
ATOM 846 C C . LYS A 1 106 ? -25.524 -9.167 46.838 1.00 85.00 106 LYS A C 1
ATOM 848 O O . LYS A 1 106 ? -25.810 -9.804 47.848 1.00 85.00 106 LYS A O 1
ATOM 853 N N . ASN A 1 107 ? -25.840 -7.887 46.661 1.00 85.06 107 ASN A N 1
ATOM 854 C CA . ASN A 1 107 ? -26.599 -7.114 47.639 1.00 85.06 107 ASN A CA 1
ATOM 855 C C . ASN A 1 107 ? -28.025 -7.656 47.806 1.00 85.06 107 ASN A C 1
ATOM 857 O O . ASN A 1 107 ? -28.543 -7.684 48.920 1.00 85.06 107 ASN A O 1
ATOM 861 N N . GLU A 1 108 ? -28.657 -8.095 46.717 1.00 87.69 108 GLU A N 1
ATOM 862 C CA . GLU A 1 108 ? -29.995 -8.690 46.745 1.00 87.69 108 GLU A CA 1
ATOM 863 C C . GLU A 1 108 ? -29.991 -10.044 47.473 1.00 87.69 108 GLU A C 1
ATOM 865 O O . GLU A 1 108 ? -30.772 -10.232 48.402 1.00 87.69 108 GLU A O 1
ATOM 870 N N . LEU A 1 109 ? -29.025 -10.927 47.176 1.00 88.44 109 LEU A N 1
ATOM 871 C CA . LEU A 1 109 ? -28.845 -12.182 47.921 1.00 88.44 109 LEU A CA 1
ATOM 872 C C . LEU A 1 109 ? -28.600 -11.953 49.420 1.00 88.44 109 LEU A C 1
ATOM 874 O O . LEU A 1 109 ? -29.142 -12.681 50.245 1.00 88.44 109 LEU A O 1
ATOM 878 N N . GLN A 1 110 ? -27.787 -10.955 49.782 1.00 86.75 110 GLN A N 1
ATOM 879 C CA . GLN A 1 110 ? -27.531 -10.643 51.190 1.00 86.75 110 GLN A CA 1
ATOM 880 C C . GLN A 1 110 ? -28.801 -10.204 51.921 1.00 86.75 110 GLN A C 1
ATOM 882 O O . GLN A 1 110 ? -29.017 -10.630 53.053 1.00 86.75 110 GLN A O 1
ATOM 887 N N . LYS A 1 111 ? -29.650 -9.392 51.280 1.00 88.19 111 LYS A N 1
ATOM 888 C CA . LYS A 1 111 ? -30.942 -8.989 51.853 1.00 88.19 111 LYS A CA 1
ATOM 889 C C . LYS A 1 111 ? -31.882 -10.175 52.020 1.00 88.19 111 LYS A C 1
ATOM 891 O O . LYS A 1 111 ? -32.475 -10.308 53.085 1.00 88.19 111 LYS A O 1
ATOM 896 N N . ASP A 1 112 ? -31.980 -11.038 51.012 1.00 87.69 112 ASP A N 1
ATOM 897 C CA . ASP A 1 112 ? -32.815 -12.241 51.077 1.00 87.69 112 ASP A CA 1
ATOM 898 C C . ASP A 1 112 ? -32.381 -13.162 52.232 1.00 87.69 112 ASP A C 1
ATOM 900 O O . ASP A 1 112 ? -33.218 -13.681 52.977 1.00 87.69 112 ASP A O 1
ATOM 904 N N . ASP A 1 113 ? -31.069 -13.340 52.420 1.00 89.81 113 ASP A N 1
ATOM 905 C CA . ASP A 1 113 ? -30.522 -14.117 53.533 1.00 89.81 113 ASP A CA 1
ATOM 906 C C . ASP A 1 113 ? -30.840 -13.465 54.890 1.00 89.81 113 ASP A C 1
ATOM 908 O O . ASP A 1 113 ? -31.251 -14.152 55.828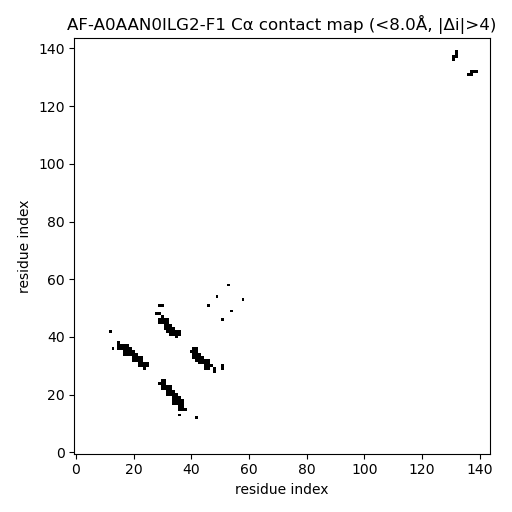 1.00 89.81 113 ASP A O 1
ATOM 912 N N . GLU A 1 114 ? -30.691 -12.143 55.006 1.00 90.12 114 GLU A N 1
ATOM 913 C CA . GLU A 1 114 ? -30.940 -11.389 56.241 1.00 90.12 114 GLU A CA 1
ATOM 914 C C . GLU A 1 114 ? -32.430 -11.406 56.635 1.00 90.12 114 GLU A C 1
ATOM 916 O O . GLU A 1 114 ? -32.765 -11.668 57.793 1.00 90.12 114 GLU A O 1
ATOM 921 N N . GLU A 1 115 ? -33.342 -11.257 55.667 1.00 91.50 115 GLU A N 1
ATOM 92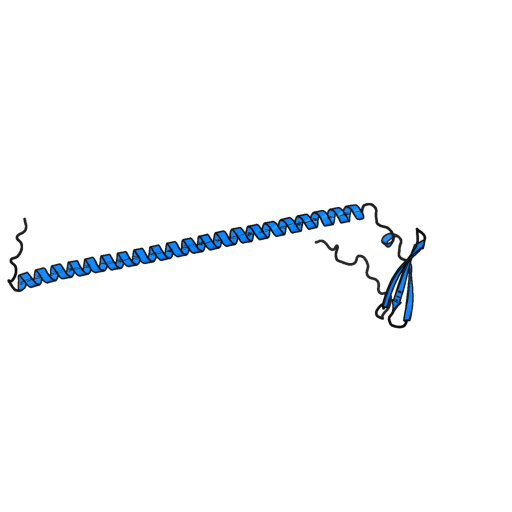2 C CA . GLU A 1 115 ? -34.790 -11.407 55.877 1.00 91.50 115 GLU A CA 1
ATOM 923 C C . GLU A 1 115 ? -35.163 -12.816 56.352 1.00 91.50 115 GLU A C 1
ATOM 925 O O . GLU A 1 115 ? -36.031 -12.992 57.217 1.00 91.50 115 GLU A O 1
ATOM 930 N N . LYS A 1 116 ? -34.490 -13.837 55.815 1.00 93.00 116 LYS A N 1
ATOM 931 C CA . LYS A 1 116 ? -34.709 -15.223 56.220 1.00 93.00 116 LYS A CA 1
ATOM 932 C C . LYS A 1 116 ? -34.249 -15.471 57.657 1.00 93.00 116 LYS A C 1
ATOM 934 O O . LYS A 1 116 ? -34.988 -16.098 58.419 1.00 93.00 116 LYS A O 1
ATOM 939 N N . TYR A 1 117 ? -33.089 -14.944 58.051 1.00 91.00 117 TYR A N 1
ATOM 940 C CA . TYR A 1 117 ? -32.614 -15.019 59.437 1.00 91.00 117 TYR A CA 1
ATOM 941 C C . TYR A 1 117 ? -33.568 -14.321 60.416 1.00 91.00 117 TYR A C 1
ATOM 943 O O . TYR A 1 117 ? -33.869 -14.877 61.474 1.00 91.00 117 TYR A O 1
ATOM 951 N N . GLU A 1 118 ? -34.087 -13.143 60.065 1.00 93.06 118 GLU A N 1
ATOM 952 C CA . GLU A 1 118 ? -35.078 -12.418 60.876 1.00 93.06 118 GLU A CA 1
ATOM 953 C C . GLU A 1 118 ? -36.374 -13.223 61.061 1.00 93.06 118 GLU A C 1
ATOM 955 O O . GLU A 1 118 ? -36.930 -13.298 62.163 1.00 93.06 118 GLU A O 1
ATOM 960 N N . LEU A 1 119 ? -36.850 -13.888 60.002 1.00 94.12 119 LEU A N 1
ATOM 961 C CA . LEU A 1 119 ? -38.036 -14.739 60.080 1.00 94.12 119 LEU A CA 1
ATOM 962 C C . LEU A 1 119 ? -37.811 -15.950 60.998 1.00 94.12 119 LEU A C 1
ATOM 964 O O . LEU A 1 119 ? -38.646 -16.218 61.868 1.00 94.12 119 LEU A O 1
ATOM 968 N N . GLU A 1 120 ? -36.681 -16.644 60.836 1.00 93.31 120 GLU A N 1
ATOM 969 C CA . GLU A 1 120 ? -36.295 -17.787 61.671 1.00 93.31 120 GLU A CA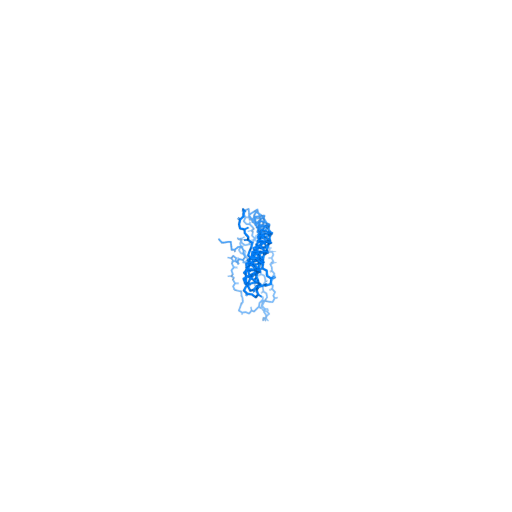 1
ATOM 970 C C . GLU A 1 120 ? -36.154 -17.382 63.148 1.00 93.31 120 GLU A C 1
ATOM 972 O O . GLU A 1 120 ? -36.667 -18.069 64.036 1.00 93.31 120 GLU A O 1
ATOM 977 N N . TYR A 1 121 ? -35.543 -16.226 63.425 1.00 93.25 121 TYR A N 1
ATOM 978 C CA . TYR A 1 121 ? -35.413 -15.691 64.781 1.00 93.25 121 TYR A CA 1
ATOM 979 C C . TYR A 1 121 ? -36.774 -15.351 65.403 1.00 93.25 121 TYR A C 1
ATOM 981 O O . TYR A 1 121 ? -37.042 -15.670 66.567 1.00 93.25 121 TYR A O 1
ATOM 989 N N . ARG A 1 122 ? -37.685 -14.759 64.624 1.00 93.81 122 ARG A N 1
ATOM 990 C CA . ARG A 1 122 ? -39.041 -14.446 65.088 1.00 93.81 122 ARG A CA 1
ATOM 991 C C . ARG A 1 122 ? -39.833 -15.704 65.437 1.00 93.81 122 ARG A C 1
ATOM 993 O O . ARG A 1 122 ? -40.595 -15.699 66.406 1.00 93.81 122 ARG A O 1
ATOM 1000 N N . ASP A 1 123 ? -39.673 -16.769 64.662 1.00 94.31 123 ASP A N 1
ATOM 1001 C CA . ASP A 1 123 ? -40.339 -18.042 64.931 1.00 94.31 123 ASP A CA 1
ATOM 1002 C C . ASP A 1 123 ? -39.721 -18.770 66.135 1.00 94.31 123 ASP A C 1
ATOM 1004 O O . ASP A 1 123 ? -40.467 -19.322 66.949 1.00 94.31 123 ASP A O 1
ATOM 1008 N N . TYR A 1 124 ? -38.402 -18.668 66.338 1.00 93.88 124 TYR A N 1
ATOM 1009 C CA . TYR A 1 124 ? -37.744 -19.109 67.573 1.00 93.88 124 TYR A CA 1
ATOM 1010 C C . TYR A 1 124 ? -38.318 -18.404 68.812 1.00 93.88 124 TYR A C 1
ATOM 1012 O O . TYR A 1 124 ? -38.694 -19.073 69.772 1.00 93.88 124 TYR A O 1
ATOM 1020 N N . LEU A 1 125 ? -38.468 -17.073 68.784 1.00 91.81 125 LEU A N 1
ATOM 1021 C CA . LEU A 1 125 ? -39.021 -16.311 69.913 1.00 91.81 125 LEU A CA 1
ATOM 1022 C C . LEU A 1 125 ? -40.457 -16.725 70.258 1.00 91.81 125 LEU A C 1
ATOM 1024 O O . LEU A 1 125 ? -40.809 -16.813 71.434 1.00 91.81 125 LEU A O 1
ATOM 1028 N N . LYS A 1 126 ? -41.302 -16.996 69.254 1.00 92.81 126 LYS A N 1
ATOM 1029 C CA . LYS A 1 126 ? -42.668 -17.498 69.490 1.00 92.81 126 LYS A CA 1
ATOM 1030 C C . LYS A 1 126 ? -42.654 -18.870 70.160 1.00 92.81 126 LYS A C 1
ATOM 1032 O O . LYS A 1 126 ? -43.443 -19.101 71.073 1.00 92.81 126 LYS A O 1
ATOM 1037 N N . LEU A 1 127 ? -41.773 -19.763 69.707 1.00 92.31 127 LEU A N 1
ATOM 1038 C CA . LEU A 1 127 ? -41.628 -21.104 70.268 1.00 92.31 127 LEU A CA 1
ATOM 1039 C C . LEU A 1 127 ? -41.087 -21.062 71.703 1.00 92.31 127 LEU A C 1
ATOM 1041 O O . LEU A 1 127 ? -41.576 -21.771 72.576 1.00 92.31 127 LEU A O 1
ATOM 1045 N N . GLU A 1 128 ? -40.099 -20.208 71.966 1.00 89.88 128 GLU A N 1
ATOM 1046 C CA . GLU A 1 128 ? -39.579 -19.984 73.313 1.00 89.88 128 GLU A CA 1
ATOM 1047 C C . GLU A 1 128 ? -40.684 -19.461 74.242 1.00 89.88 128 GLU A C 1
ATOM 1049 O O . GLU A 1 128 ? -40.855 -19.961 75.356 1.00 89.88 128 GLU A O 1
ATOM 1054 N N . GLN A 1 129 ? -41.483 -18.494 73.775 1.00 87.94 129 GLN A N 1
ATOM 1055 C CA . GLN A 1 129 ? -42.617 -17.972 74.535 1.00 87.94 129 GLN A CA 1
ATOM 1056 C C . GLN A 1 129 ? -43.661 -19.046 74.846 1.00 87.94 129 GLN A C 1
ATOM 1058 O O . GLN A 1 129 ? -44.101 -19.126 75.994 1.00 87.94 129 GLN A O 1
ATOM 1063 N N . SER A 1 130 ? -44.049 -19.873 73.870 1.00 88.81 130 SER A N 1
ATOM 1064 C CA . SER A 1 130 ? -45.027 -20.940 74.104 1.00 88.81 130 SER A CA 1
ATOM 1065 C C . SER A 1 130 ? -44.500 -21.994 75.081 1.00 88.81 130 SER A C 1
ATOM 1067 O O . SER A 1 130 ? -45.230 -22.384 75.990 1.00 88.81 130 SER A O 1
ATOM 1069 N N . LEU A 1 131 ? -43.224 -22.381 74.970 1.00 87.19 131 LEU A N 1
ATOM 1070 C CA . LEU A 1 131 ? -42.577 -23.336 75.874 1.00 87.19 131 LEU A CA 1
ATOM 1071 C C . LEU A 1 131 ? -42.498 -22.807 77.319 1.00 87.19 131 LEU A C 1
ATOM 1073 O O . LEU A 1 131 ? -42.766 -23.539 78.272 1.00 87.19 131 LEU A O 1
ATOM 1077 N N . LEU A 1 132 ? -42.151 -21.528 77.497 1.00 86.06 132 LEU A N 1
ATOM 1078 C CA . LEU A 1 132 ? -42.095 -20.875 78.813 1.00 86.06 132 LEU A CA 1
ATOM 1079 C C . LEU A 1 132 ? -43.472 -20.801 79.490 1.00 86.06 132 LEU A C 1
ATOM 1081 O O . LEU A 1 132 ? -43.554 -20.938 80.714 1.00 86.06 132 LEU A O 1
ATOM 1085 N N . ILE A 1 133 ? -44.535 -20.589 78.705 1.00 85.12 133 ILE A N 1
ATOM 1086 C CA . ILE A 1 133 ? -45.923 -20.626 79.186 1.00 85.12 133 ILE A CA 1
ATOM 1087 C C . ILE A 1 133 ? -46.307 -22.061 79.573 1.00 85.12 133 ILE A C 1
ATOM 1089 O O . ILE A 1 133 ? -46.848 -22.272 80.657 1.00 85.12 133 ILE A O 1
ATOM 1093 N N . GLU A 1 134 ? -45.987 -23.054 78.738 1.00 84.62 134 GLU A N 1
ATOM 10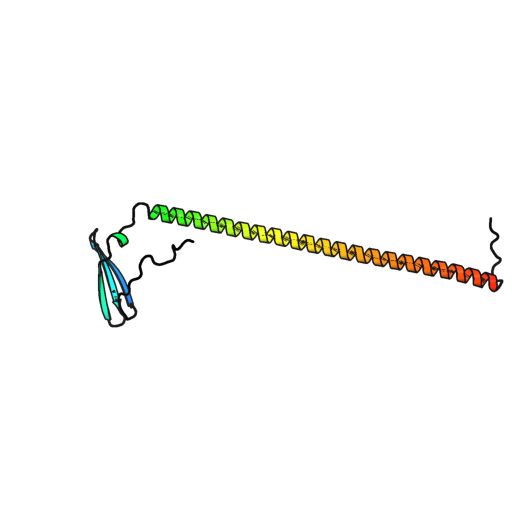94 C CA . GLU A 1 134 ? -46.307 -24.469 78.983 1.00 84.62 134 GLU A CA 1
ATOM 1095 C C . GLU A 1 134 ? -45.620 -25.023 80.243 1.00 84.62 134 GLU A C 1
ATOM 1097 O O . GLU A 1 134 ? -46.240 -25.728 81.037 1.00 84.62 134 GLU A O 1
ATOM 1102 N N . LEU A 1 135 ? -44.362 -24.645 80.483 1.00 83.44 135 LEU A N 1
ATOM 1103 C CA . LEU A 1 135 ? -43.601 -25.032 81.677 1.00 83.44 135 LEU A CA 1
ATOM 1104 C C . LEU A 1 135 ? -43.995 -24.246 82.945 1.00 83.44 135 LEU A C 1
ATOM 1106 O O . LEU A 1 135 ? -43.422 -24.478 84.010 1.00 83.44 135 LEU A O 1
ATOM 1110 N N . GLY A 1 136 ? -44.945 -23.306 82.852 1.00 77.81 136 GLY A N 1
ATOM 1111 C CA . GLY A 1 136 ? -45.423 -22.502 83.983 1.00 77.81 136 GLY A CA 1
ATOM 1112 C C . GLY A 1 136 ? -44.407 -21.482 84.514 1.00 77.81 136 GLY A C 1
ATOM 1113 O O . GLY A 1 136 ? -44.582 -20.952 85.611 1.00 77.81 136 GLY A O 1
ATOM 1114 N N . LEU A 1 137 ? -43.345 -21.202 83.752 1.00 70.06 137 LEU A N 1
ATOM 1115 C CA . LEU A 1 137 ? -42.269 -20.266 84.103 1.00 70.06 137 LEU A CA 1
ATOM 1116 C C . LEU A 1 137 ? -42.622 -18.809 83.750 1.00 70.06 137 LEU A C 1
ATOM 1118 O O . LEU A 1 137 ? -41.951 -17.887 84.218 1.00 70.06 137 LEU A O 1
ATOM 1122 N N . ARG A 1 138 ? -43.676 -18.585 82.949 1.00 64.81 138 ARG A N 1
ATOM 1123 C CA . ARG A 1 138 ? -44.175 -17.261 82.545 1.00 64.81 138 ARG A CA 1
ATOM 1124 C C . ARG A 1 138 ? -45.711 -17.250 82.488 1.00 64.81 138 ARG A C 1
ATOM 1126 O O . ARG A 1 138 ? -46.304 -18.156 81.916 1.00 64.81 138 ARG A O 1
ATOM 1133 N N . GLN A 1 139 ? -46.359 -16.235 83.070 1.00 62.91 139 GLN A N 1
ATOM 1134 C CA . GLN A 1 139 ? -47.816 -16.047 82.950 1.00 62.91 139 GLN A CA 1
ATOM 1135 C C . GLN A 1 139 ? -48.173 -15.531 81.543 1.00 62.91 139 GLN A C 1
ATOM 1137 O O . GLN A 1 139 ? -47.390 -14.746 80.994 1.00 62.91 139 GLN A O 1
ATOM 1142 N N . PRO A 1 140 ? -49.306 -15.959 80.945 1.00 56.66 140 PRO A N 1
ATOM 1143 C CA . PRO A 1 140 ? -49.745 -15.423 79.662 1.00 56.66 140 PRO A CA 1
ATOM 1144 C C . PRO A 1 140 ? -49.916 -13.910 79.804 1.00 56.66 140 PRO A C 1
ATOM 1146 O O . PRO A 1 140 ? -50.501 -13.439 80.777 1.00 56.66 140 PRO A O 1
ATOM 1149 N N . ALA A 1 141 ? -49.340 -13.145 78.880 1.00 57.44 141 ALA A N 1
ATOM 1150 C CA . ALA A 1 141 ? -49.562 -11.709 78.855 1.00 57.44 141 ALA A CA 1
ATOM 1151 C C . ALA A 1 141 ? -51.037 -11.466 78.508 1.00 57.44 141 ALA A C 1
ATOM 1153 O O . ALA A 1 141 ? -51.469 -11.839 77.419 1.00 57.44 141 ALA A O 1
ATOM 1154 N N . ASP A 1 142 ? -51.794 -10.888 79.442 1.00 48.34 142 ASP A N 1
ATOM 1155 C CA . ASP A 1 142 ? -53.132 -10.367 79.173 1.00 48.34 142 ASP A CA 1
ATOM 1156 C C . ASP A 1 142 ? -53.041 -9.290 78.079 1.00 48.34 142 ASP A C 1
ATOM 1158 O O . ASP A 1 142 ? -52.237 -8.356 78.173 1.00 48.34 142 ASP A O 1
ATOM 1162 N N . GLU A 1 143 ? -53.855 -9.441 77.034 1.00 46.28 143 GLU A N 1
ATOM 1163 C CA . GLU A 1 143 ? -54.054 -8.432 75.994 1.00 46.28 143 GLU A CA 1
ATOM 1164 C C . GLU A 1 143 ? -54.692 -7.168 76.608 1.00 46.28 143 GLU A C 1
ATOM 1166 O O . GLU A 1 143 ? -55.775 -7.234 77.192 1.00 46.28 143 GLU A O 1
ATOM 1171 N N . ASN A 1 144 ? -54.028 -6.018 76.449 1.00 34.62 144 ASN A N 1
ATOM 1172 C CA . ASN A 1 144 ? -54.618 -4.672 76.461 1.00 34.62 144 ASN A CA 1
ATOM 1173 C C . ASN A 1 144 ? -54.266 -3.991 75.139 1.00 34.62 144 ASN A C 1
ATOM 1175 O O . ASN A 1 144 ? -53.078 -4.083 74.749 1.00 34.62 144 ASN A O 1
#

Foldseek 3Di:
DDDPVPDPDDDDQDPAAWPDWDWDDPDPQWIWIWTAGPVGDIDIGIDDNPVVDDDVCNVVVVVVVVVVVVVVVVVVVVVVVVVVVVVVVVVVVVVVVVVVVVVVVVVVVVVVVVVVVVVVVVVVVVVVVVVCVVVVVDPPDDDD

Nearest PDB structures (foldseek):
  3to1-assembly1_A  TM=7.626E-01  e=1.254E+00  Saccharomyces cerevisiae S288C
  8y5f-assembly1_D  TM=6.665E-01  e=1.254E+00  Escherichia coli
  6o9l-assembly1_1  TM=5.703E-01  e=1.117E+00  Homo sapiens
  8zx1-assembly1_D  TM=5.967E-01  e=2.816E+00  Escherichia coli
  8glv-assembly1_Eb  TM=4.385E-01  e=8.440E+00  Chlamydomonas reinhardtii

Sequence (144 aa):
MDRSHVPSLAQNISSLPLSYIVPWPLSNRQLMLAAGDSAGTLHILEIPWSLSHASSNELLIMESFFDREVKRLDFVSERNRMREIEKKALDEKKASAHDDEEEDKKNELQKDDEEKYELEYRDYLKLEQSLLIELGLRQPADEN

Organism: Amphimedon queenslandica (NCBI:txid400682)